Protein AF-A0A6G0M6B3-F1 (afdb_monomer_lite)

Structure (mmCIF, N/CA/C/O backbone):
data_AF-A0A6G0M6B3-F1
#
_entry.id   AF-A0A6G0M6B3-F1
#
loop_
_atom_site.group_PDB
_atom_site.id
_atom_site.type_symbol
_atom_site.label_atom_id
_atom_site.label_alt_id
_atom_site.label_comp_id
_atom_site.label_asym_id
_atom_site.label_entity_id
_atom_site.label_seq_id
_atom_site.pdbx_PDB_ins_code
_atom_site.Cartn_x
_atom_site.Cartn_y
_atom_site.Cartn_z
_atom_site.occupancy
_atom_site.B_iso_or_equiv
_atom_site.auth_seq_id
_atom_site.auth_comp_id
_atom_site.auth_asym_id
_atom_site.auth_atom_id
_atom_site.pdbx_PDB_model_num
ATOM 1 N N . MET A 1 1 ? -28.692 -27.745 75.118 1.00 46.25 1 MET A N 1
ATOM 2 C CA . MET A 1 1 ? -28.528 -26.421 74.477 1.00 46.25 1 MET A CA 1
ATOM 3 C C . MET A 1 1 ? -28.481 -26.624 72.969 1.00 46.25 1 MET A C 1
ATOM 5 O O . MET A 1 1 ? -27.535 -27.224 72.484 1.00 46.25 1 MET A O 1
ATOM 9 N N . THR A 1 2 ? -29.519 -26.230 72.230 1.00 51.28 2 THR A N 1
ATOM 10 C CA . THR A 1 2 ? -29.580 -26.376 70.763 1.00 51.28 2 THR A CA 1
ATOM 11 C C . THR A 1 2 ? -29.030 -25.123 70.089 1.00 51.28 2 THR A C 1
ATOM 13 O O . THR A 1 2 ? -29.676 -24.074 70.109 1.00 51.28 2 THR A O 1
ATOM 16 N N . GLN A 1 3 ? -27.838 -25.226 69.505 1.00 64.00 3 GLN A N 1
ATOM 17 C CA . GLN A 1 3 ? -27.196 -24.150 68.752 1.00 64.00 3 GLN A CA 1
ATOM 18 C C . GLN A 1 3 ? -27.909 -24.007 67.395 1.00 64.00 3 GLN A C 1
ATOM 20 O O . GLN A 1 3 ? -27.849 -24.902 66.556 1.00 64.00 3 GLN A O 1
ATOM 25 N N . ARG A 1 4 ? -28.655 -22.914 67.186 1.00 62.66 4 ARG A N 1
ATOM 26 C CA . ARG A 1 4 ? -29.284 -22.623 65.886 1.00 62.66 4 ARG A CA 1
ATOM 27 C C . ARG A 1 4 ? -28.264 -21.955 64.966 1.00 62.66 4 ARG A C 1
ATOM 29 O O . ARG A 1 4 ? -27.660 -20.958 65.353 1.00 62.66 4 ARG A O 1
ATOM 36 N N . CYS A 1 5 ? -28.112 -22.474 63.747 1.00 64.56 5 CYS A N 1
ATOM 37 C CA . CYS A 1 5 ? -27.292 -21.848 62.709 1.00 64.56 5 CYS A CA 1
ATOM 38 C C . CYS A 1 5 ? -27.770 -20.412 62.413 1.00 64.56 5 CYS A C 1
ATOM 40 O O . CYS A 1 5 ? -28.983 -20.182 62.315 1.00 64.56 5 CYS A O 1
ATOM 42 N N . PRO A 1 6 ? -26.850 -19.448 62.230 1.00 69.88 6 PRO A N 1
ATOM 43 C CA . PRO A 1 6 ? -27.217 -18.090 61.857 1.00 69.88 6 PRO A CA 1
ATOM 44 C C . PRO A 1 6 ? -27.862 -18.074 60.465 1.00 69.88 6 PRO A C 1
ATOM 46 O O . PRO A 1 6 ? -27.409 -18.744 59.534 1.00 69.88 6 PRO A O 1
ATOM 49 N N . LYS A 1 7 ? -28.956 -17.314 60.327 1.00 68.31 7 LYS A N 1
ATOM 50 C CA . LYS A 1 7 ? -29.663 -17.143 59.052 1.00 68.31 7 LYS A CA 1
ATOM 51 C C . LYS A 1 7 ? -28.706 -16.545 58.017 1.00 68.31 7 LYS A C 1
ATOM 53 O O . LYS A 1 7 ? -28.109 -15.500 58.260 1.00 68.31 7 LYS A O 1
ATOM 58 N N . ARG A 1 8 ? -28.598 -17.197 56.855 1.00 65.94 8 ARG A N 1
ATOM 59 C CA . ARG A 1 8 ? -27.803 -16.728 55.711 1.00 65.94 8 ARG A CA 1
ATOM 60 C C . ARG A 1 8 ? -28.241 -15.312 55.327 1.00 65.94 8 ARG A C 1
ATOM 62 O O . ARG A 1 8 ? -29.429 -15.080 55.096 1.00 65.94 8 ARG A O 1
ATOM 69 N N . ALA A 1 9 ? -27.291 -14.379 55.272 1.00 74.94 9 ALA A N 1
ATOM 70 C CA . ALA A 1 9 ? -27.552 -13.012 54.835 1.00 74.94 9 ALA A CA 1
ATOM 71 C C . ALA A 1 9 ? -28.164 -13.023 53.424 1.00 74.94 9 ALA A C 1
ATOM 73 O O . ALA A 1 9 ? -27.700 -13.759 52.549 1.00 74.94 9 ALA A O 1
ATOM 74 N N . LYS A 1 10 ? -29.227 -12.236 53.211 1.00 70.50 10 LYS A N 1
ATOM 75 C CA . LYS A 1 10 ? -29.865 -12.103 51.896 1.00 70.50 10 LYS A CA 1
ATOM 76 C C . LYS A 1 10 ? -28.849 -11.519 50.917 1.00 70.50 10 LYS A C 1
ATOM 78 O O . LYS A 1 10 ? -28.451 -10.368 51.055 1.00 70.50 10 LYS A O 1
ATOM 83 N N . THR A 1 11 ? -28.448 -12.312 49.930 1.00 71.12 11 THR A N 1
ATOM 84 C CA . THR A 1 11 ? -27.632 -11.842 48.811 1.00 71.12 11 THR A CA 1
ATOM 85 C C . THR A 1 11 ? -28.440 -10.808 48.027 1.00 71.12 11 THR A C 1
ATOM 87 O O . THR A 1 11 ? -29.547 -11.099 47.570 1.00 71.12 11 THR A O 1
ATOM 90 N N . VAL A 1 12 ? -27.917 -9.587 47.919 1.00 74.00 12 VAL A N 1
ATOM 91 C CA . VAL A 1 12 ? -28.518 -8.521 47.107 1.00 74.00 12 VAL A CA 1
ATOM 92 C C . VAL A 1 12 ? -28.491 -8.967 45.642 1.00 74.00 12 VAL A C 1
ATOM 94 O O . VAL A 1 12 ? -27.494 -9.529 45.188 1.00 74.00 12 VAL A O 1
ATOM 97 N N . LYS A 1 13 ? -29.590 -8.762 44.904 1.00 71.75 13 LYS A N 1
ATOM 98 C CA . LYS A 1 13 ? -29.617 -9.034 43.460 1.00 71.75 13 LYS A CA 1
ATOM 99 C C . LYS A 1 13 ? -28.572 -8.149 42.784 1.00 71.75 13 LYS A C 1
ATOM 101 O O . LYS A 1 13 ? -28.617 -6.934 42.940 1.00 71.75 13 LYS A O 1
ATOM 106 N N . ILE A 1 14 ? -27.666 -8.760 42.026 1.00 68.50 14 ILE A N 1
ATOM 107 C CA . ILE A 1 14 ? -26.748 -8.033 41.147 1.00 68.50 14 ILE A CA 1
ATOM 108 C C . ILE A 1 14 ? -27.616 -7.342 40.089 1.00 68.50 14 ILE A C 1
ATOM 110 O O . ILE A 1 14 ? -28.159 -7.999 39.205 1.00 68.50 14 ILE A O 1
ATOM 114 N N . SER A 1 15 ? -27.823 -6.034 40.239 1.00 67.00 15 SER A N 1
ATOM 115 C CA . SER A 1 15 ? -28.611 -5.200 39.320 1.00 67.00 15 SER A CA 1
ATOM 116 C C . SER A 1 15 ? -27.747 -4.471 38.295 1.00 67.00 15 SER A C 1
ATOM 118 O O . SER A 1 15 ? -28.270 -3.807 37.407 1.00 67.00 15 SER A O 1
ATOM 120 N N . THR A 1 16 ? -26.427 -4.564 38.427 1.00 59.03 16 THR A N 1
ATOM 121 C CA . THR A 1 16 ? -25.470 -3.905 37.546 1.00 59.03 16 THR A CA 1
ATOM 122 C C . THR A 1 16 ? -24.874 -4.938 36.607 1.00 59.03 16 THR A C 1
ATOM 124 O O . THR A 1 16 ? -24.089 -5.792 37.022 1.00 59.03 16 THR A O 1
ATOM 127 N N . LEU A 1 17 ? -25.244 -4.849 35.332 1.00 62.97 17 LEU A N 1
ATOM 128 C CA . LEU A 1 17 ? -24.403 -5.353 34.256 1.00 62.97 17 LEU A CA 1
ATOM 129 C C . LEU A 1 17 ? -23.101 -4.558 34.335 1.00 62.97 17 LEU A C 1
ATOM 131 O O . LEU A 1 17 ? -23.135 -3.330 34.276 1.00 62.97 17 LEU A O 1
ATOM 135 N N . PHE A 1 18 ? -21.968 -5.234 34.522 1.00 57.16 18 PHE A N 1
ATOM 136 C CA . PHE A 1 18 ? -20.690 -4.582 34.270 1.00 57.16 18 PHE A CA 1
ATOM 137 C C . PHE A 1 18 ? -20.739 -4.106 32.817 1.00 57.16 18 PHE A C 1
ATOM 139 O O . PHE A 1 18 ? -20.976 -4.946 31.939 1.00 57.16 18 PHE A O 1
ATOM 146 N N . PRO A 1 19 ? -20.605 -2.797 32.541 1.00 58.12 19 PRO A N 1
ATOM 147 C CA . PRO A 1 19 ? -20.497 -2.356 31.165 1.00 58.12 19 PRO A CA 1
ATOM 148 C C . PRO A 1 19 ? -19.332 -3.130 30.537 1.00 58.12 19 PRO A C 1
ATOM 150 O O . PRO A 1 19 ? -18.313 -3.335 31.211 1.00 58.12 19 PRO A O 1
ATOM 153 N N . PRO A 1 20 ? -19.481 -3.635 29.298 1.00 60.09 20 PRO A N 1
ATOM 154 C CA . PRO A 1 20 ? -18.365 -4.264 28.614 1.00 60.09 20 PRO A CA 1
ATOM 155 C C . PRO A 1 20 ? -17.168 -3.317 28.679 1.00 60.09 20 PRO A C 1
ATOM 157 O O . PRO A 1 20 ? -17.343 -2.101 28.604 1.00 60.09 20 PRO A O 1
ATOM 160 N N . ALA A 1 21 ? -15.965 -3.860 28.866 1.00 62.06 21 ALA A N 1
ATOM 161 C CA . ALA A 1 21 ? -14.745 -3.070 28.788 1.00 62.06 21 ALA A CA 1
ATOM 162 C C . ALA A 1 21 ? -14.622 -2.551 27.350 1.00 62.06 21 ALA A C 1
ATOM 164 O O . ALA A 1 21 ? -14.099 -3.234 26.468 1.00 62.06 21 ALA A O 1
ATOM 165 N N . LEU A 1 22 ? -15.210 -1.384 27.098 1.00 63.94 22 LEU A N 1
ATOM 166 C CA . LEU A 1 22 ? -15.138 -0.716 25.816 1.00 63.94 22 LEU A CA 1
ATOM 167 C C . LEU A 1 22 ? -13.674 -0.342 25.613 1.00 63.94 22 LEU A C 1
ATOM 169 O O . LEU A 1 22 ? -13.036 0.244 26.490 1.00 63.94 22 LEU A O 1
ATOM 173 N N . LYS A 1 23 ? -13.125 -0.759 24.473 1.00 69.38 23 LYS A N 1
ATOM 174 C CA . LYS A 1 23 ? -11.810 -0.294 24.047 1.00 69.38 23 LYS A CA 1
ATOM 175 C C . LYS A 1 23 ? -11.857 1.226 23.882 1.00 69.38 23 LYS A C 1
ATOM 177 O O . LYS A 1 23 ? -12.911 1.779 23.572 1.00 69.38 23 LYS A O 1
ATOM 182 N N . GLY A 1 24 ? -10.730 1.893 24.117 1.00 83.50 24 GLY A N 1
ATOM 183 C CA . GLY A 1 24 ? -10.683 3.353 24.091 1.00 83.50 24 GLY A CA 1
ATOM 184 C C . GLY A 1 24 ? -10.997 3.919 22.703 1.00 83.50 24 GLY A C 1
ATOM 185 O O . GLY A 1 24 ? -10.879 3.230 21.690 1.00 83.50 24 GLY A O 1
ATOM 186 N N . LEU A 1 25 ? -11.329 5.210 22.643 1.00 87.12 25 LEU A N 1
ATOM 187 C CA . LEU A 1 25 ? -11.603 5.918 21.385 1.00 87.12 25 LEU A CA 1
ATOM 188 C C . LEU A 1 25 ? -10.457 5.778 20.359 1.00 87.12 25 LEU A C 1
ATOM 190 O O . LEU A 1 25 ? -10.708 5.682 19.162 1.00 87.12 25 LEU A O 1
ATOM 194 N N . ALA A 1 26 ? -9.206 5.700 20.824 1.00 87.56 26 ALA A N 1
ATOM 195 C CA . ALA A 1 26 ? -8.041 5.468 19.970 1.00 87.56 26 ALA A CA 1
ATOM 196 C C . ALA A 1 26 ? -8.071 4.094 19.273 1.00 87.56 26 ALA A C 1
ATOM 198 O O . ALA A 1 26 ? -7.834 4.012 18.070 1.00 87.56 26 ALA A O 1
ATOM 199 N N . ASP A 1 27 ? -8.432 3.029 19.994 1.00 87.88 27 ASP A N 1
ATOM 200 C CA . ASP A 1 27 ? -8.554 1.685 19.418 1.00 87.88 27 ASP A CA 1
ATOM 201 C C . ASP A 1 27 ? -9.696 1.623 18.397 1.00 87.88 27 ASP A C 1
ATOM 203 O O . ASP A 1 27 ? -9.585 0.955 17.367 1.00 87.88 27 ASP A O 1
ATOM 207 N N . PHE A 1 28 ? -10.796 2.334 18.674 1.00 89.56 28 PHE A N 1
ATOM 208 C CA . PHE A 1 28 ? -11.900 2.480 17.732 1.00 89.56 28 PHE A CA 1
ATOM 209 C C . PHE A 1 28 ? -11.448 3.197 16.454 1.00 89.56 28 PHE A C 1
ATOM 211 O O . PHE A 1 28 ? -11.695 2.691 15.361 1.00 89.56 28 PHE A O 1
ATOM 218 N N . HIS A 1 29 ? -10.747 4.328 16.580 1.00 92.06 29 HIS A N 1
ATOM 219 C CA . HIS A 1 29 ? -10.197 5.059 15.438 1.00 92.06 29 HIS A CA 1
ATOM 220 C C . HIS A 1 29 ? -9.275 4.181 14.594 1.00 92.06 29 HIS A C 1
ATOM 222 O O . HIS A 1 29 ? -9.431 4.150 13.375 1.00 92.06 29 HIS A O 1
ATOM 228 N N . GLN A 1 30 ? -8.372 3.425 15.224 1.00 91.50 30 GLN A N 1
ATOM 229 C CA . GLN A 1 30 ? -7.480 2.529 14.494 1.00 91.50 30 GLN A CA 1
ATOM 230 C C . GLN A 1 30 ? -8.265 1.462 13.726 1.00 91.50 30 GLN A C 1
ATOM 232 O O . GLN A 1 30 ? -8.042 1.268 12.535 1.00 91.50 30 GLN A O 1
ATOM 237 N N . ALA A 1 31 ? -9.219 0.795 14.382 1.00 90.75 31 ALA A N 1
ATOM 238 C CA . ALA A 1 31 ? -10.018 -0.252 13.752 1.00 90.75 31 ALA A CA 1
ATOM 239 C C . ALA A 1 31 ? -10.888 0.282 12.601 1.00 90.75 31 ALA A C 1
ATOM 241 O O . ALA A 1 31 ? -10.991 -0.359 11.552 1.00 90.75 31 ALA A O 1
ATOM 242 N N . LEU A 1 32 ? -11.495 1.458 12.785 1.00 92.44 32 LEU A N 1
ATOM 243 C CA . LEU A 1 32 ? -12.297 2.121 11.762 1.00 92.44 32 LEU A CA 1
ATOM 244 C C . LEU A 1 32 ? -11.442 2.484 10.545 1.00 92.44 32 LEU A C 1
ATOM 246 O O . LEU A 1 32 ? -11.839 2.200 9.414 1.00 92.44 32 LEU A O 1
ATOM 250 N N . MET A 1 33 ? -10.269 3.081 10.769 1.00 94.00 33 MET A N 1
ATOM 251 C CA . MET A 1 33 ? -9.393 3.511 9.684 1.00 94.00 33 MET A CA 1
ATOM 252 C C . MET A 1 33 ? -8.748 2.333 8.954 1.00 94.00 33 MET A C 1
ATOM 254 O O . MET A 1 33 ? -8.732 2.340 7.726 1.00 94.00 33 MET A O 1
ATOM 258 N N . ASP A 1 34 ? -8.320 1.282 9.658 1.00 92.06 34 ASP A N 1
ATOM 259 C CA . ASP A 1 34 ? -7.822 0.044 9.042 1.00 92.06 34 ASP A CA 1
ATOM 260 C C . ASP A 1 34 ? -8.844 -0.537 8.048 1.00 92.06 34 ASP A C 1
ATOM 262 O O . ASP A 1 34 ? -8.495 -0.904 6.921 1.00 92.06 34 ASP A O 1
ATOM 266 N N . TRP A 1 35 ? -10.120 -0.591 8.445 1.00 93.00 35 TRP A N 1
ATOM 267 C CA . TRP A 1 35 ? -11.208 -1.018 7.565 1.00 93.00 35 TRP A CA 1
ATOM 268 C C . TRP A 1 35 ? -11.413 -0.047 6.397 1.00 93.00 35 TRP A C 1
ATOM 270 O O . TRP A 1 35 ? -11.496 -0.484 5.246 1.00 93.00 35 TRP A O 1
ATOM 280 N N . ALA A 1 36 ? -11.469 1.257 6.675 1.00 94.25 36 ALA A N 1
ATOM 281 C CA . ALA A 1 36 ? -11.715 2.281 5.668 1.00 94.25 36 ALA A CA 1
ATOM 282 C C . ALA A 1 36 ? -10.639 2.274 4.574 1.00 94.25 36 ALA A C 1
ATOM 284 O O . ALA A 1 36 ? -10.971 2.231 3.389 1.00 94.25 36 ALA A O 1
ATOM 285 N N . PHE A 1 37 ? -9.360 2.225 4.955 1.00 92.88 37 PHE A N 1
ATOM 286 C CA . PHE A 1 37 ? -8.241 2.149 4.019 1.00 92.88 37 PHE A CA 1
ATOM 287 C C . PHE A 1 37 ? -8.274 0.863 3.197 1.00 92.88 37 PHE A C 1
ATOM 289 O O . PHE A 1 37 ? -8.110 0.905 1.980 1.00 92.88 37 PHE A O 1
ATOM 296 N N . GLN A 1 38 ? -8.559 -0.278 3.831 1.00 87.19 38 GLN A N 1
ATOM 297 C CA . GLN A 1 38 ? -8.649 -1.556 3.125 1.00 87.19 38 GLN A CA 1
ATOM 298 C C . GLN A 1 38 ? -9.784 -1.581 2.090 1.00 87.19 38 GLN A C 1
ATOM 300 O O . GLN A 1 38 ? -9.685 -2.279 1.080 1.00 87.19 38 GLN A O 1
ATOM 305 N N . LYS A 1 39 ? -10.881 -0.867 2.354 1.00 91.31 39 LYS A N 1
ATOM 306 C CA . LYS A 1 39 ? -12.064 -0.829 1.486 1.00 91.31 39 LYS A CA 1
ATOM 307 C C . LYS A 1 39 ? -12.105 0.374 0.547 1.00 91.31 39 LYS A C 1
ATOM 309 O O . LYS A 1 39 ? -13.021 0.446 -0.265 1.00 91.31 39 LYS A O 1
ATOM 314 N N . GLY A 1 40 ? -11.130 1.280 0.625 1.00 91.06 40 GLY A N 1
ATOM 315 C CA . GLY A 1 40 ? -11.115 2.502 -0.177 1.00 91.06 40 GLY A CA 1
ATOM 316 C C . GLY A 1 40 ? -12.272 3.446 0.157 1.00 91.06 40 GLY A C 1
ATOM 317 O O . GLY A 1 40 ? -12.799 4.113 -0.730 1.00 91.06 40 GLY A O 1
ATOM 318 N N . ILE A 1 41 ? -12.705 3.477 1.420 1.00 94.25 41 ILE A N 1
ATOM 319 C CA . ILE A 1 41 ? -13.760 4.388 1.872 1.00 94.25 41 ILE A CA 1
ATOM 320 C C . ILE A 1 41 ? -13.202 5.810 1.901 1.00 94.25 41 ILE A C 1
ATOM 322 O O . ILE A 1 41 ? -12.128 6.060 2.450 1.00 94.25 41 ILE A O 1
ATOM 326 N N . SER A 1 42 ? -13.936 6.754 1.313 1.00 92.44 42 SER A N 1
ATOM 327 C CA . SER A 1 42 ? -13.540 8.160 1.320 1.00 92.44 42 SER A CA 1
ATOM 328 C C . SER A 1 42 ? -13.704 8.772 2.714 1.00 92.44 42 SER A C 1
ATOM 330 O O . SER A 1 42 ? -14.637 8.446 3.448 1.00 92.44 42 SER A O 1
ATOM 332 N N . PHE A 1 43 ? -12.836 9.720 3.073 1.00 92.50 43 PHE A N 1
ATOM 333 C CA . PHE A 1 43 ? -12.958 10.433 4.352 1.00 92.50 43 PHE A CA 1
ATOM 334 C C . PHE A 1 43 ? -14.268 11.216 4.457 1.00 92.50 43 PHE A C 1
ATOM 336 O O . PHE A 1 43 ? -14.868 11.252 5.525 1.00 92.50 43 PHE A O 1
ATOM 343 N N . ASN A 1 44 ? -14.775 11.730 3.333 1.00 93.00 44 ASN A N 1
ATOM 344 C CA . ASN A 1 44 ? -16.085 12.377 3.283 1.00 93.00 44 ASN A CA 1
ATOM 345 C C . ASN A 1 44 ? -17.212 11.419 3.698 1.00 93.00 44 ASN A C 1
ATOM 347 O O . ASN A 1 44 ? -18.125 11.835 4.397 1.00 93.00 44 ASN A O 1
ATOM 351 N N . ALA A 1 45 ? -17.146 10.142 3.299 1.00 93.25 45 ALA A N 1
ATOM 352 C CA . ALA A 1 45 ? -18.139 9.148 3.703 1.00 93.25 45 ALA A CA 1
ATOM 353 C C . ALA A 1 45 ? -18.042 8.812 5.199 1.00 93.25 45 ALA A C 1
ATOM 355 O O . ALA A 1 45 ? -19.062 8.586 5.839 1.00 93.25 45 ALA A O 1
ATOM 356 N N . LEU A 1 46 ? -16.832 8.811 5.769 1.00 92.44 46 LEU A N 1
ATOM 357 C CA . LEU A 1 46 ? -16.647 8.631 7.212 1.00 92.44 46 LEU A CA 1
ATOM 358 C C . LEU A 1 46 ? -17.189 9.819 8.010 1.00 92.44 46 LEU A C 1
ATOM 360 O O . LEU A 1 46 ? -17.684 9.632 9.110 1.00 92.44 46 LEU A O 1
ATOM 364 N N . GLN A 1 47 ? -17.111 11.029 7.465 1.00 90.19 47 GLN A N 1
ATOM 365 C CA . GLN A 1 47 ? -17.608 12.249 8.105 1.00 90.19 47 GLN A CA 1
ATOM 366 C C . GLN A 1 47 ? -19.094 12.515 7.850 1.00 90.19 47 GLN A C 1
ATOM 368 O O . GLN A 1 47 ? -19.625 13.526 8.315 1.00 90.19 47 GLN A O 1
ATOM 373 N N . ASP A 1 48 ? -19.772 11.630 7.119 1.00 94.19 48 ASP A N 1
ATOM 374 C CA . ASP A 1 48 ? -21.195 11.765 6.857 1.00 94.19 48 ASP A CA 1
ATOM 375 C C . ASP A 1 48 ? -21.997 11.710 8.177 1.00 94.19 48 ASP A C 1
ATOM 377 O O . ASP A 1 48 ? -21.814 10.785 8.981 1.00 94.19 48 ASP A O 1
ATOM 381 N N . PRO A 1 49 ? -22.909 12.670 8.429 1.00 93.88 49 PRO A N 1
ATOM 382 C CA . PRO A 1 49 ? -23.687 12.699 9.663 1.00 93.88 49 PRO A CA 1
ATOM 383 C C . PRO A 1 49 ? -24.529 11.441 9.908 1.00 93.88 49 PRO A C 1
ATOM 385 O O . PRO A 1 49 ? -24.707 11.051 11.061 1.00 93.88 49 PRO A O 1
ATOM 388 N N . ALA A 1 50 ? -25.044 10.788 8.859 1.00 95.25 50 ALA A N 1
ATOM 389 C CA . ALA A 1 50 ? -25.835 9.570 9.010 1.00 95.25 50 ALA A CA 1
ATOM 390 C C . ALA A 1 50 ? -24.950 8.373 9.382 1.00 95.25 50 ALA A C 1
ATOM 392 O O . ALA A 1 50 ? -25.343 7.561 10.224 1.00 95.25 50 ALA A O 1
ATOM 393 N N . PHE A 1 51 ? -23.738 8.289 8.821 1.00 93.56 51 PHE A N 1
ATOM 394 C CA . PHE A 1 51 ? -22.747 7.299 9.248 1.00 93.56 51 PHE A CA 1
ATOM 395 C C . PHE A 1 51 ? -22.367 7.491 10.723 1.00 93.56 51 PHE A C 1
ATOM 397 O O . PHE A 1 51 ? -22.448 6.545 11.508 1.00 93.56 51 PHE A O 1
ATOM 404 N N . LEU A 1 52 ? -22.025 8.720 11.123 1.00 90.81 52 LEU A N 1
ATOM 405 C CA . LEU A 1 52 ? -21.696 9.053 12.512 1.00 90.81 52 LEU A CA 1
ATOM 406 C C . LEU A 1 52 ? -22.836 8.705 13.471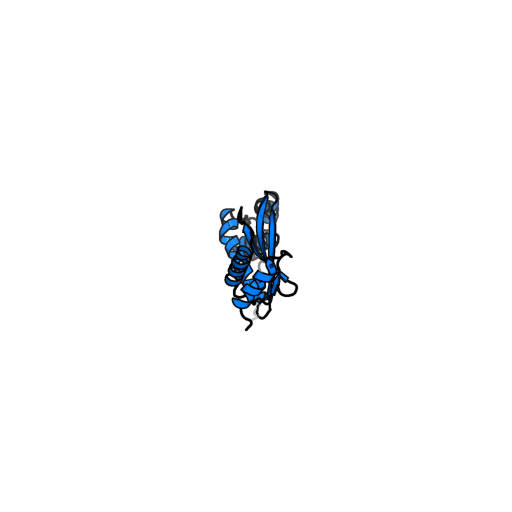 1.00 90.81 52 LEU A C 1
ATOM 408 O O . LEU A 1 52 ? -22.605 8.067 14.498 1.00 90.81 52 LEU A O 1
ATOM 412 N N . PHE A 1 53 ? -24.070 9.055 13.107 1.00 91.56 53 PHE A N 1
ATOM 413 C CA . PHE A 1 53 ? -25.249 8.720 13.896 1.00 91.56 53 PHE A CA 1
ATOM 414 C C . PHE A 1 53 ? -25.407 7.205 14.080 1.00 91.56 53 PHE A C 1
ATOM 416 O O . PHE A 1 53 ? -25.688 6.749 15.190 1.00 91.56 53 PHE A O 1
ATOM 423 N N . ALA A 1 54 ? -25.192 6.418 13.019 1.00 92.06 54 ALA A N 1
ATOM 424 C CA . ALA A 1 54 ? -25.265 4.960 13.072 1.00 92.06 54 ALA A CA 1
ATOM 425 C C . ALA A 1 54 ? -24.188 4.359 13.990 1.00 92.06 54 ALA A C 1
ATOM 427 O O . ALA A 1 54 ? -24.489 3.478 14.795 1.00 92.06 54 ALA A O 1
ATOM 428 N N . VAL A 1 55 ? -22.951 4.860 13.926 1.00 89.50 55 VAL A N 1
ATOM 429 C CA . VAL A 1 55 ? -21.863 4.438 14.824 1.00 89.50 55 VAL A CA 1
ATOM 430 C C . VAL A 1 55 ? -22.189 4.792 16.281 1.00 89.50 55 VAL A C 1
ATOM 432 O O . VAL A 1 55 ? -21.990 3.972 17.179 1.00 89.50 55 VAL A O 1
ATOM 435 N N . GLN A 1 56 ? -22.757 5.975 16.521 1.00 88.94 56 GLN A N 1
ATOM 436 C CA . GLN A 1 56 ? -23.143 6.432 17.857 1.00 88.94 56 GLN A CA 1
ATOM 437 C C . GLN A 1 56 ? -24.276 5.608 18.484 1.00 88.94 56 GLN A C 1
ATOM 439 O O . GLN A 1 56 ? -24.354 5.541 19.710 1.00 88.94 56 GLN A O 1
ATOM 444 N N . GLN A 1 57 ? -25.096 4.908 17.684 1.00 88.94 57 GLN A N 1
ATOM 445 C CA . GLN A 1 57 ? -26.060 3.929 18.214 1.00 88.94 57 GLN A CA 1
ATOM 446 C C . GLN A 1 57 ? -25.373 2.744 18.908 1.00 88.94 57 GLN A C 1
ATOM 448 O O . GLN A 1 57 ? -25.963 2.119 19.787 1.00 88.94 57 GLN A O 1
ATOM 453 N N . LEU A 1 58 ? -24.138 2.420 18.513 1.00 84.50 58 LEU A N 1
ATOM 454 C CA . LEU A 1 58 ? -23.351 1.332 19.097 1.00 84.50 58 LEU A CA 1
ATOM 455 C C . LEU A 1 58 ? -22.446 1.823 20.232 1.00 84.50 58 LEU A C 1
ATOM 457 O O . LEU A 1 58 ? -22.198 1.082 21.182 1.00 84.50 58 LEU A O 1
ATOM 461 N N . HIS A 1 59 ? -21.947 3.057 20.135 1.00 79.12 59 HIS A N 1
ATOM 462 C CA . HIS A 1 59 ? -21.045 3.649 21.117 1.00 79.12 59 HIS A CA 1
ATOM 463 C C . HIS A 1 59 ? -21.240 5.175 21.187 1.00 79.12 59 HIS A C 1
ATOM 465 O O . HIS A 1 59 ? -20.741 5.881 20.311 1.00 79.12 59 HIS A O 1
ATOM 471 N N . PRO A 1 60 ? -21.918 5.718 22.218 1.00 81.94 60 PRO A N 1
ATOM 472 C CA . PRO A 1 60 ? -22.303 7.134 22.259 1.00 81.94 60 PRO A CA 1
ATOM 473 C C . PRO A 1 60 ? -21.140 8.129 22.151 1.00 81.94 60 PRO A C 1
ATOM 475 O O . PRO A 1 60 ? -21.308 9.218 21.613 1.00 81.94 60 PRO A O 1
ATOM 478 N N . GLU A 1 61 ? -19.952 7.756 22.633 1.00 83.69 61 GLU A N 1
ATOM 479 C CA . GLU A 1 61 ? -18.751 8.603 22.573 1.00 83.69 61 GLU A CA 1
ATOM 480 C C . GLU A 1 61 ? -17.945 8.415 21.278 1.00 83.69 61 GLU A C 1
ATOM 482 O O . GLU A 1 61 ? -16.889 9.026 21.105 1.00 83.69 61 GLU A O 1
ATOM 487 N N . ALA A 1 62 ? -18.390 7.539 20.371 1.00 85.94 62 ALA A N 1
ATOM 488 C CA . ALA A 1 62 ? -17.684 7.329 19.121 1.00 85.94 62 ALA A CA 1
ATOM 489 C C . ALA A 1 62 ? -17.777 8.585 18.255 1.00 85.94 62 ALA A C 1
ATOM 491 O O . ALA A 1 62 ? -18.849 9.120 17.960 1.00 85.94 62 ALA A O 1
ATOM 492 N N . THR A 1 63 ? -16.605 9.032 17.840 1.00 90.19 63 THR A N 1
ATOM 493 C CA . THR A 1 63 ? -16.415 10.122 16.894 1.00 90.19 63 THR A CA 1
ATOM 494 C C . THR A 1 63 ? -15.501 9.623 15.789 1.00 90.19 63 THR A C 1
ATOM 496 O O . THR A 1 63 ? -14.820 8.608 15.936 1.00 90.19 63 THR A O 1
ATOM 499 N N . THR A 1 64 ? -15.513 10.294 14.645 1.00 89.62 64 THR A N 1
ATOM 500 C CA . THR A 1 64 ? -14.495 10.051 13.625 1.00 89.62 64 THR A CA 1
ATOM 501 C C . THR A 1 64 ? -13.198 10.746 14.009 1.00 89.62 64 THR A C 1
ATOM 503 O O . THR A 1 64 ? -13.242 11.833 14.600 1.00 89.62 64 THR A O 1
ATOM 506 N N . PRO A 1 65 ? -12.039 10.208 13.598 1.00 91.38 65 PRO A N 1
ATOM 507 C CA . PRO A 1 65 ? -10.796 10.944 13.723 1.00 91.38 65 PRO A CA 1
ATOM 508 C C . PRO A 1 65 ? -10.872 12.263 12.945 1.00 91.38 65 PRO A C 1
ATOM 510 O O . PRO A 1 65 ? -11.617 12.407 11.973 1.00 91.38 65 PRO A O 1
ATOM 513 N N . THR A 1 66 ? -10.072 13.242 13.359 1.00 91.69 66 THR A N 1
ATOM 514 C CA . THR A 1 66 ? -9.957 14.503 12.614 1.00 91.69 66 THR A CA 1
ATOM 515 C C . THR A 1 66 ? -9.357 14.256 11.230 1.00 91.69 66 THR A C 1
ATOM 517 O O . THR A 1 66 ? -8.554 13.339 11.061 1.00 91.69 66 THR A O 1
ATOM 520 N N . ASP A 1 67 ? -9.648 15.122 10.255 1.00 91.19 67 ASP A N 1
ATOM 521 C CA . ASP A 1 67 ? -9.029 15.047 8.920 1.00 91.19 67 ASP A CA 1
ATOM 522 C C . ASP A 1 67 ? -7.510 14.972 8.976 1.00 91.19 67 ASP A C 1
ATOM 524 O O . ASP A 1 67 ? -6.877 14.216 8.241 1.00 91.19 67 ASP A O 1
ATOM 528 N N . LYS A 1 68 ? -6.917 15.748 9.886 1.00 92.94 68 LYS A N 1
ATOM 529 C CA . LYS A 1 68 ? -5.476 15.753 10.100 1.00 92.94 68 LYS A CA 1
ATOM 530 C C . LYS A 1 68 ? -4.981 14.405 10.628 1.00 92.94 68 LYS A C 1
ATOM 532 O O . LYS A 1 68 ? -3.919 13.966 10.203 1.00 92.94 68 LYS A O 1
ATOM 537 N N . ALA A 1 69 ? -5.714 13.760 11.534 1.00 92.50 69 ALA A N 1
ATOM 538 C CA . ALA A 1 69 ? -5.351 12.437 12.035 1.00 92.50 69 ALA A CA 1
ATOM 539 C C . ALA A 1 69 ? -5.502 11.363 10.947 1.00 92.50 69 ALA A C 1
ATOM 541 O O . ALA A 1 69 ? -4.595 10.555 10.774 1.00 92.50 69 ALA A O 1
ATOM 542 N N . MET A 1 70 ? -6.599 11.403 10.178 1.00 93.00 70 MET A N 1
ATOM 543 C CA . MET A 1 70 ? -6.861 10.459 9.085 1.00 93.00 70 MET A CA 1
ATOM 544 C C . MET A 1 70 ? -5.829 10.556 7.958 1.00 93.00 70 MET A C 1
ATOM 546 O 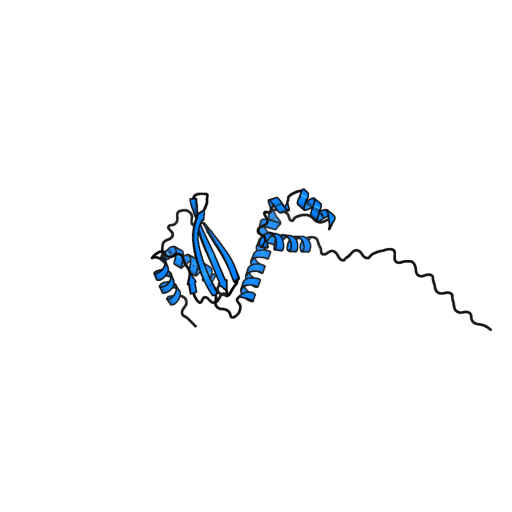O . MET A 1 70 ? -5.437 9.532 7.419 1.00 93.00 70 MET A O 1
ATOM 550 N N . ARG A 1 71 ? -5.398 11.770 7.589 1.00 91.88 71 ARG A N 1
ATOM 551 C CA . ARG A 1 71 ? -4.469 12.008 6.466 1.00 91.88 71 ARG A CA 1
ATOM 552 C C . ARG A 1 71 ? -2.997 11.788 6.801 1.00 91.88 71 ARG A C 1
ATOM 554 O O . ARG A 1 71 ? -2.210 11.655 5.875 1.00 91.88 71 ARG A O 1
ATOM 561 N N . ASN A 1 72 ? -2.638 11.833 8.082 1.00 93.19 72 ASN A N 1
ATOM 562 C CA . ASN A 1 72 ? -1.250 11.741 8.533 1.00 93.19 72 ASN A CA 1
ATOM 563 C C . ASN A 1 72 ? -1.095 10.485 9.396 1.00 93.19 72 ASN A C 1
ATOM 565 O O . ASN A 1 72 ? -1.133 9.385 8.865 1.00 93.19 72 ASN A O 1
ATOM 569 N N . VAL A 1 73 ? -1.052 10.647 10.723 1.00 93.50 73 VAL A N 1
ATOM 570 C CA . VAL A 1 73 ? -0.727 9.601 11.707 1.00 93.50 73 VAL A CA 1
ATOM 571 C C . VAL A 1 73 ? -1.390 8.252 11.413 1.00 93.50 73 VAL A C 1
ATOM 573 O O . VAL A 1 73 ? -0.687 7.259 11.283 1.00 93.50 73 VAL A O 1
ATOM 576 N N . LEU A 1 74 ? -2.716 8.206 11.243 1.00 94.19 74 LEU A N 1
ATOM 577 C CA . LEU A 1 74 ? -3.428 6.933 11.062 1.00 94.19 74 LEU A CA 1
ATOM 578 C C . LEU A 1 74 ? -3.156 6.299 9.692 1.00 94.19 74 LEU A C 1
ATOM 580 O O . LEU A 1 74 ? -3.125 5.075 9.578 1.00 94.19 74 LEU A O 1
ATOM 584 N N . LEU A 1 75 ? -2.963 7.116 8.652 1.00 93.44 75 LEU A N 1
ATOM 585 C CA . LEU A 1 75 ? -2.609 6.632 7.318 1.00 93.44 75 LEU A CA 1
ATOM 586 C C . LEU A 1 75 ? -1.169 6.116 7.283 1.00 93.44 75 LEU A C 1
ATOM 588 O O . LEU A 1 75 ? -0.928 5.057 6.709 1.00 93.44 75 LEU A O 1
ATOM 592 N N . ASP A 1 76 ? -0.243 6.827 7.925 1.00 94.00 76 ASP A N 1
ATOM 593 C CA . ASP A 1 76 ? 1.159 6.426 8.038 1.00 94.00 76 ASP A CA 1
ATOM 594 C C . ASP A 1 76 ? 1.277 5.104 8.811 1.00 94.00 76 ASP A C 1
ATOM 596 O O . ASP A 1 76 ? 1.909 4.158 8.341 1.00 94.00 76 ASP A O 1
ATOM 600 N N . GLU A 1 77 ? 0.588 4.980 9.949 1.00 93.94 77 GLU A N 1
ATOM 601 C CA . GLU A 1 77 ? 0.542 3.742 10.736 1.00 93.94 77 GLU A CA 1
ATOM 602 C C . GLU A 1 77 ? -0.064 2.578 9.939 1.00 93.94 77 GLU A C 1
ATOM 604 O O . GLU A 1 77 ? 0.488 1.473 9.923 1.00 93.94 77 GLU A O 1
ATOM 609 N N . ALA A 1 78 ? -1.169 2.815 9.225 1.00 92.94 78 ALA A N 1
ATOM 610 C CA . ALA A 1 78 ? -1.781 1.802 8.372 1.00 92.94 78 ALA A CA 1
ATOM 611 C C . ALA A 1 78 ? -0.859 1.385 7.215 1.00 92.94 78 ALA A C 1
ATOM 613 O O . ALA A 1 78 ? -0.792 0.197 6.876 1.00 92.94 78 ALA A O 1
ATOM 614 N N . TYR A 1 79 ? -0.122 2.332 6.628 1.00 92.12 79 TYR A N 1
ATOM 615 C CA . TYR A 1 79 ? 0.872 2.061 5.595 1.00 92.12 79 TYR A CA 1
ATOM 616 C C . TYR A 1 79 ? 2.012 1.193 6.138 1.00 92.12 79 TYR A C 1
ATOM 618 O O . TYR A 1 79 ? 2.274 0.130 5.570 1.00 92.12 79 TYR A O 1
ATOM 626 N N . GLU A 1 80 ? 2.627 1.558 7.262 1.00 93.19 80 GLU A N 1
ATOM 627 C CA . GLU A 1 80 ? 3.705 0.772 7.877 1.00 93.19 80 GLU A CA 1
ATOM 628 C C . GLU A 1 80 ? 3.236 -0.648 8.231 1.00 93.19 80 GLU A C 1
ATOM 630 O O . GLU A 1 80 ? 3.890 -1.647 7.908 1.00 93.19 80 GLU A O 1
ATOM 635 N N . MET A 1 81 ? 2.030 -0.773 8.791 1.00 91.94 81 MET A N 1
ATOM 636 C CA . MET A 1 81 ? 1.415 -2.073 9.056 1.00 91.94 81 MET A CA 1
ATOM 637 C C . MET A 1 81 ? 1.165 -2.873 7.774 1.00 91.94 81 MET A C 1
ATOM 639 O O . MET A 1 81 ? 1.334 -4.098 7.767 1.00 91.94 81 MET A O 1
ATOM 643 N N . SER A 1 82 ? 0.794 -2.217 6.672 1.00 91.75 82 SER A N 1
ATOM 644 C CA . SER A 1 82 ? 0.643 -2.874 5.372 1.00 91.75 82 SER A CA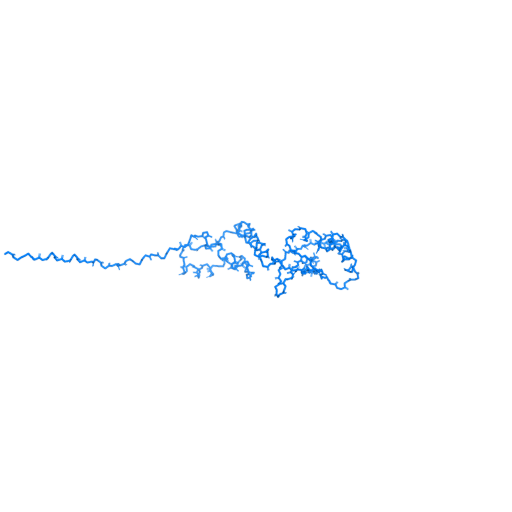 1
ATOM 645 C C . SER A 1 82 ? 1.977 -3.434 4.866 1.00 91.75 82 SER A C 1
ATOM 647 O O . SER A 1 82 ? 2.022 -4.588 4.439 1.00 91.75 82 SER A O 1
ATOM 649 N N . VAL A 1 83 ? 3.080 -2.691 5.015 1.00 93.88 83 VAL A N 1
ATOM 650 C CA . VAL A 1 83 ? 4.431 -3.127 4.631 1.00 93.88 83 VAL A CA 1
ATOM 651 C C . VAL A 1 83 ? 4.856 -4.350 5.446 1.00 93.88 83 VAL A C 1
ATOM 653 O O . VAL A 1 83 ? 5.335 -5.336 4.877 1.00 93.88 83 VAL A O 1
ATOM 656 N N . VAL A 1 84 ? 4.605 -4.353 6.760 1.00 94.62 84 VAL A N 1
ATOM 657 C CA . VAL A 1 84 ? 4.861 -5.517 7.629 1.00 94.62 84 VAL A CA 1
ATOM 658 C C . VAL A 1 84 ? 4.052 -6.738 7.178 1.00 94.62 84 VAL A C 1
ATOM 660 O O . VAL A 1 84 ? 4.607 -7.835 7.065 1.00 94.62 84 VAL A O 1
ATOM 663 N N . ARG A 1 85 ? 2.760 -6.563 6.867 1.00 91.94 85 ARG A N 1
ATOM 664 C CA . ARG A 1 85 ? 1.890 -7.646 6.373 1.00 91.94 85 ARG A CA 1
ATOM 665 C C . ARG A 1 85 ? 2.391 -8.207 5.039 1.00 91.94 85 ARG A C 1
ATOM 667 O O . ARG A 1 85 ? 2.396 -9.427 4.862 1.00 91.94 85 ARG A O 1
ATOM 674 N N . ILE A 1 86 ? 2.840 -7.350 4.119 1.00 94.19 86 ILE A N 1
ATOM 675 C CA . ILE A 1 86 ? 3.442 -7.767 2.843 1.00 94.19 86 ILE A CA 1
ATOM 676 C C . ILE A 1 86 ? 4.713 -8.580 3.111 1.00 94.19 86 ILE A C 1
ATOM 678 O O . ILE A 1 86 ? 4.840 -9.694 2.603 1.00 94.19 86 ILE A O 1
ATOM 682 N N . LYS A 1 87 ? 5.621 -8.070 3.953 1.00 95.19 87 LYS A N 1
ATOM 683 C CA . LYS A 1 87 ? 6.880 -8.742 4.309 1.00 95.19 87 LYS A CA 1
ATOM 684 C C . LYS A 1 87 ? 6.644 -10.137 4.886 1.00 95.19 87 LYS A C 1
ATOM 686 O O . LYS A 1 87 ? 7.281 -11.093 4.458 1.00 95.19 87 LYS A O 1
ATOM 691 N N . GLN A 1 88 ? 5.700 -10.275 5.814 1.00 94.19 88 GLN A N 1
ATOM 692 C CA . GLN A 1 88 ? 5.333 -11.573 6.386 1.00 94.19 88 GLN A CA 1
ATOM 693 C C . GLN A 1 88 ? 4.734 -12.514 5.336 1.00 94.19 88 GLN A C 1
ATOM 695 O O . GLN A 1 88 ? 5.084 -13.691 5.281 1.00 94.19 88 GLN A O 1
ATOM 700 N N . ALA A 1 89 ? 3.843 -12.008 4.482 1.00 92.00 89 ALA A N 1
ATOM 701 C CA . ALA A 1 89 ? 3.155 -12.827 3.492 1.00 92.00 89 ALA A CA 1
ATOM 702 C C . ALA A 1 89 ? 4.065 -13.297 2.343 1.00 92.00 89 ALA A C 1
ATOM 704 O O . ALA A 1 89 ? 3.835 -14.388 1.8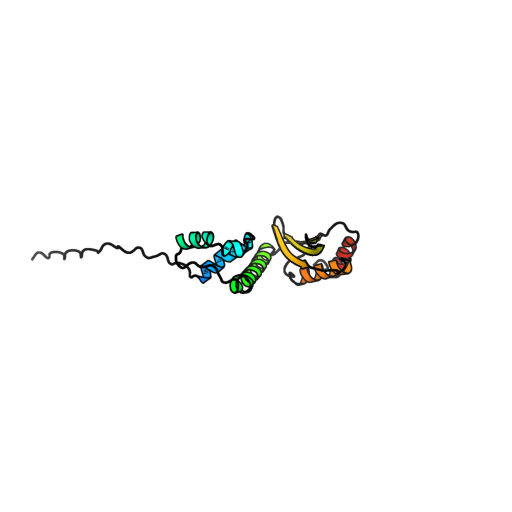05 1.00 92.00 89 ALA A O 1
ATOM 705 N N . ALA A 1 90 ? 5.067 -12.492 1.983 1.00 94.19 90 ALA A N 1
ATOM 706 C CA . ALA A 1 90 ? 6.055 -12.772 0.944 1.00 94.19 90 ALA A CA 1
ATOM 707 C C . ALA A 1 90 ? 7.316 -13.480 1.470 1.00 94.19 90 ALA A C 1
ATOM 709 O O . ALA A 1 90 ? 8.164 -13.871 0.671 1.00 94.19 90 ALA A O 1
ATOM 710 N N . ASN A 1 91 ? 7.447 -13.675 2.786 1.00 94.19 91 ASN A N 1
ATOM 711 C CA . ASN A 1 91 ? 8.626 -14.301 3.377 1.00 94.19 91 ASN A CA 1
ATOM 712 C C . ASN A 1 91 ? 8.899 -15.689 2.770 1.00 94.19 91 ASN A C 1
ATOM 714 O O . ASN A 1 91 ? 8.014 -16.546 2.735 1.00 94.19 91 ASN A O 1
ATOM 718 N N . GLY A 1 92 ? 10.129 -15.894 2.289 1.00 92.19 92 GLY A N 1
ATOM 719 C CA . GLY A 1 92 ? 10.559 -17.134 1.635 1.00 92.19 92 GLY A CA 1
ATOM 720 C C . GLY A 1 92 ? 9.932 -17.397 0.260 1.00 92.19 92 GLY A C 1
ATOM 721 O O . GLY A 1 92 ? 10.085 -18.496 -0.267 1.00 92.19 92 GLY A O 1
ATOM 722 N N . LYS A 1 93 ? 9.218 -16.430 -0.328 1.00 94.75 93 LYS A N 1
ATOM 723 C CA . LYS A 1 93 ? 8.581 -16.559 -1.644 1.00 94.75 93 LYS A CA 1
ATOM 724 C C . LYS A 1 93 ? 9.247 -15.651 -2.661 1.00 94.75 93 LYS A C 1
ATOM 726 O O . LYS A 1 93 ? 9.724 -14.567 -2.338 1.00 94.75 93 LYS A O 1
ATOM 731 N N . LEU A 1 94 ? 9.208 -16.096 -3.908 1.00 94.25 94 LEU A N 1
ATOM 732 C CA . LEU A 1 94 ? 9.587 -15.280 -5.048 1.00 94.25 94 LEU A CA 1
ATOM 733 C C . LEU A 1 94 ? 8.426 -14.372 -5.460 1.00 94.25 94 LEU A C 1
ATOM 735 O O . LEU A 1 94 ? 7.257 -14.759 -5.390 1.00 94.25 94 LEU A O 1
ATOM 739 N N . VAL A 1 95 ? 8.770 -13.162 -5.882 1.00 95.25 95 VAL A N 1
ATOM 740 C CA . VAL A 1 95 ? 7.836 -12.086 -6.206 1.00 95.25 95 VAL A CA 1
ATOM 741 C C . VAL A 1 95 ? 8.084 -11.615 -7.630 1.00 95.25 95 VAL A C 1
ATOM 743 O O . VAL A 1 95 ? 9.224 -11.424 -8.052 1.00 95.25 95 VAL A O 1
ATOM 746 N N . THR A 1 96 ? 7.005 -11.406 -8.374 1.00 94.50 96 THR A N 1
ATOM 747 C CA . THR A 1 96 ? 7.050 -10.712 -9.662 1.00 94.50 96 THR A CA 1
ATOM 748 C C . THR A 1 96 ? 6.672 -9.257 -9.445 1.00 94.50 96 THR A C 1
ATOM 750 O O . THR A 1 96 ? 5.597 -8.979 -8.918 1.00 94.50 96 THR A O 1
ATOM 753 N N . PHE A 1 97 ? 7.536 -8.328 -9.835 1.00 93.44 97 PHE A N 1
ATOM 754 C CA . PHE A 1 97 ? 7.163 -6.917 -9.891 1.00 93.44 97 PHE A CA 1
ATOM 755 C C . PHE A 1 97 ? 6.421 -6.665 -11.196 1.00 93.44 97 PHE A C 1
ATOM 757 O O . PHE A 1 97 ? 6.824 -7.177 -12.235 1.00 93.44 97 PHE A O 1
ATOM 764 N N . SER A 1 98 ? 5.344 -5.892 -11.156 1.00 91.69 98 SER A N 1
ATOM 765 C CA . SER A 1 98 ? 4.660 -5.445 -12.361 1.00 91.69 98 SER A CA 1
ATOM 766 C C . SER A 1 98 ? 4.536 -3.935 -12.339 1.00 91.69 98 SER A C 1
ATOM 768 O O . SER A 1 98 ? 4.176 -3.366 -11.306 1.00 91.69 98 SER A O 1
ATOM 770 N N . THR A 1 99 ? 4.826 -3.299 -13.467 1.00 89.69 99 THR A N 1
ATOM 771 C CA . THR A 1 99 ? 4.589 -1.868 -13.647 1.00 89.69 99 THR A CA 1
ATOM 772 C C . THR A 1 99 ? 3.691 -1.621 -14.844 1.00 89.69 99 THR A C 1
ATOM 774 O O . THR A 1 99 ? 3.751 -2.353 -15.833 1.00 89.69 99 THR A O 1
ATOM 777 N N . ASP A 1 100 ? 2.818 -0.632 -14.706 1.00 86.44 100 ASP A N 1
ATOM 778 C CA . ASP A 1 100 ? 1.868 -0.229 -15.732 1.00 86.44 100 ASP A CA 1
ATOM 779 C C . ASP A 1 100 ? 1.797 1.293 -15.786 1.00 86.44 100 ASP A C 1
ATOM 781 O O . ASP A 1 100 ? 1.620 1.959 -14.757 1.00 86.44 100 ASP A O 1
ATOM 785 N N . ALA A 1 101 ? 1.967 1.831 -16.987 1.00 84.19 101 ALA A N 1
ATOM 786 C CA . ALA A 1 101 ? 1.946 3.255 -17.252 1.00 84.19 101 ALA A CA 1
ATOM 787 C C . ALA A 1 101 ? 0.648 3.614 -17.972 1.00 84.19 101 ALA A C 1
ATOM 789 O O . ALA A 1 101 ? 0.287 3.009 -18.978 1.00 84.19 101 ALA A O 1
ATOM 790 N N . TRP A 1 102 ? -0.053 4.625 -17.470 1.00 84.00 102 TRP A N 1
ATOM 791 C CA . TRP A 1 102 ? -1.316 5.067 -18.044 1.00 84.00 102 TRP A CA 1
ATOM 792 C C . TRP A 1 102 ? -1.481 6.581 -17.916 1.00 84.00 102 TRP A C 1
ATOM 794 O O . TRP A 1 102 ? -0.751 7.258 -17.190 1.00 84.00 102 TRP A O 1
ATOM 804 N N . THR A 1 103 ? -2.440 7.127 -18.656 1.00 83.94 103 THR A N 1
ATOM 805 C CA . THR A 1 103 ? -2.815 8.540 -18.586 1.00 83.94 103 THR A CA 1
ATOM 806 C C . THR A 1 103 ? -4.141 8.666 -17.856 1.00 83.94 103 THR A C 1
ATOM 808 O O . THR A 1 103 ? -5.123 8.033 -18.247 1.00 83.94 103 THR A O 1
ATOM 811 N N . ASP A 1 104 ? -4.167 9.476 -16.801 1.00 86.44 104 ASP A N 1
ATOM 812 C CA . ASP A 1 104 ? -5.378 9.718 -16.031 1.00 86.44 104 ASP A CA 1
ATOM 813 C C . ASP A 1 104 ? -6.427 10.529 -16.806 1.00 86.44 104 ASP A C 1
ATOM 815 O O . ASP A 1 104 ? -6.196 11.035 -17.907 1.00 86.44 104 ASP A O 1
ATOM 819 N N . VAL A 1 105 ? -7.610 10.670 -16.208 1.00 85.38 105 VAL A N 1
ATOM 820 C CA . VAL A 1 105 ? -8.730 11.420 -16.801 1.00 85.38 105 VAL A CA 1
ATOM 821 C C . VAL A 1 105 ? -8.430 12.910 -17.017 1.00 85.38 105 VAL A C 1
ATOM 823 O O . VAL A 1 105 ? -9.153 13.572 -17.755 1.00 85.38 105 VAL A O 1
ATOM 826 N N . ASN A 1 106 ? -7.370 13.434 -16.396 1.00 87.12 106 ASN A N 1
ATOM 827 C CA . ASN A 1 106 ? -6.904 14.810 -16.533 1.00 87.12 106 ASN A CA 1
ATOM 828 C C . ASN A 1 106 ? -5.744 14.938 -17.535 1.00 87.12 106 ASN A C 1
ATOM 830 O O . ASN A 1 106 ? -5.167 16.018 -17.660 1.00 87.12 106 ASN A O 1
ATOM 834 N N . GLY A 1 107 ? -5.375 13.862 -18.239 1.00 83.69 107 GLY A N 1
ATOM 835 C CA . GLY A 1 107 ? -4.236 13.860 -19.157 1.00 83.69 107 GLY A CA 1
ATOM 836 C C . GLY A 1 107 ? -2.878 13.730 -18.458 1.00 83.69 107 GLY A C 1
ATOM 837 O O . GLY A 1 107 ? -1.844 13.926 -19.095 1.00 83.69 107 GLY A O 1
ATOM 838 N N . MET A 1 108 ? -2.853 13.419 -17.160 1.00 85.06 108 MET A N 1
ATOM 839 C CA . MET A 1 108 ? -1.627 13.296 -16.380 1.00 85.06 108 MET A CA 1
ATOM 840 C C . MET A 1 108 ? -1.073 11.882 -16.470 1.00 85.06 108 MET A C 1
ATOM 842 O O . MET A 1 108 ? -1.781 10.897 -16.277 1.00 85.06 108 MET A O 1
ATOM 846 N N . SER A 1 109 ? 0.227 11.781 -16.725 1.00 87.00 109 SER A N 1
ATOM 847 C CA . SER A 1 109 ? 0.894 10.493 -16.845 1.00 87.00 109 SER A CA 1
ATOM 848 C C . SER A 1 109 ? 1.227 9.895 -15.473 1.00 87.00 109 SER A C 1
ATOM 850 O O . SER A 1 109 ? 1.793 10.577 -14.608 1.00 87.00 109 SER A O 1
ATOM 852 N N . VAL A 1 110 ? 0.860 8.627 -15.271 1.00 88.44 110 VAL A N 1
ATOM 853 C CA . VAL A 1 110 ? 0.957 7.893 -14.003 1.00 88.44 110 VAL A CA 1
ATOM 854 C C . VAL A 1 110 ? 1.606 6.535 -14.237 1.00 88.44 110 VAL A C 1
ATOM 856 O O . VAL A 1 110 ? 1.240 5.818 -15.162 1.00 88.44 110 VAL A O 1
ATOM 859 N N . ILE A 1 111 ? 2.532 6.158 -13.357 1.00 89.31 111 ILE A N 1
ATOM 860 C CA . ILE A 1 111 ? 3.091 4.805 -13.292 1.00 89.31 111 ILE A CA 1
ATOM 861 C C . ILE A 1 111 ? 2.616 4.137 -12.012 1.00 89.31 111 ILE A C 1
ATOM 863 O O . ILE A 1 111 ? 2.762 4.709 -10.931 1.00 89.31 111 ILE A O 1
ATOM 867 N N . ASN A 1 112 ? 2.079 2.927 -12.134 1.00 92.06 112 ASN A N 1
ATOM 868 C CA . ASN A 1 112 ? 1.682 2.073 -11.024 1.00 92.06 112 ASN A CA 1
ATOM 869 C C . ASN A 1 112 ? 2.701 0.951 -10.858 1.00 92.06 112 ASN A C 1
ATOM 871 O O . ASN A 1 112 ? 3.053 0.292 -11.829 1.00 92.06 112 ASN A O 1
ATOM 875 N N . ASN A 1 113 ? 3.115 0.682 -9.625 1.00 93.56 113 ASN A N 1
ATOM 876 C CA . ASN A 1 113 ? 3.992 -0.429 -9.288 1.00 93.56 113 ASN A CA 1
ATOM 877 C C . ASN A 1 113 ? 3.279 -1.384 -8.328 1.00 93.56 113 ASN A C 1
ATOM 879 O O . ASN A 1 113 ? 2.767 -0.981 -7.278 1.00 93.56 113 ASN A O 1
ATOM 883 N N . VAL A 1 114 ? 3.272 -2.669 -8.675 1.00 95.12 114 VAL A N 1
ATOM 884 C CA . VAL A 1 114 ? 2.659 -3.731 -7.874 1.00 95.12 114 VAL A CA 1
ATOM 885 C C . VAL A 1 114 ? 3.604 -4.923 -7.723 1.00 95.12 114 VAL A C 1
ATOM 887 O O . VAL A 1 114 ? 4.466 -5.170 -8.564 1.00 95.12 114 VAL A O 1
ATOM 890 N N . ALA A 1 115 ? 3.428 -5.686 -6.649 1.00 95.62 115 ALA A N 1
ATOM 891 C CA . ALA A 1 115 ? 4.118 -6.947 -6.405 1.00 95.62 115 ALA A CA 1
ATOM 892 C C . ALA A 1 115 ? 3.125 -8.110 -6.420 1.00 95.62 115 ALA A C 1
ATOM 894 O O . ALA A 1 115 ? 2.112 -8.089 -5.723 1.00 95.62 115 ALA A O 1
ATOM 895 N N . ILE A 1 116 ? 3.439 -9.152 -7.178 1.00 95.75 116 ILE A N 1
ATOM 896 C CA . ILE A 1 116 ? 2.632 -10.363 -7.316 1.00 95.75 116 ILE A CA 1
ATOM 897 C C . ILE A 1 116 ? 3.366 -11.506 -6.613 1.00 95.75 116 ILE A C 1
ATOM 899 O O . ILE A 1 116 ? 4.520 -11.806 -6.921 1.00 95.75 116 ILE A O 1
ATOM 903 N N . CYS A 1 117 ? 2.698 -12.144 -5.654 1.00 94.88 117 CYS A N 1
ATOM 904 C CA . CYS A 1 117 ? 3.236 -13.233 -4.842 1.00 94.88 117 CYS A CA 1
ATOM 905 C C . CYS A 1 117 ? 2.199 -14.362 -4.743 1.00 94.88 117 CYS A C 1
ATOM 907 O O . CYS A 1 117 ? 1.264 -14.317 -3.935 1.00 94.88 117 CYS A O 1
ATOM 909 N N . GLY A 1 118 ? 2.346 -15.384 -5.590 1.00 90.12 118 GLY A N 1
ATOM 910 C CA . GLY A 1 118 ? 1.339 -16.436 -5.742 1.00 90.12 118 GLY A CA 1
ATOM 911 C C . GLY A 1 118 ? 0.002 -15.863 -6.224 1.00 90.12 118 GLY A C 1
ATOM 912 O O . GLY A 1 118 ? -0.042 -15.134 -7.206 1.00 90.12 118 GLY A O 1
ATOM 913 N N . ALA A 1 119 ? -1.087 -16.164 -5.511 1.00 91.25 119 ALA A N 1
ATOM 914 C CA . ALA A 1 119 ? -2.436 -15.674 -5.823 1.00 91.25 119 ALA A CA 1
ATOM 915 C C . ALA A 1 119 ? -2.744 -14.264 -5.273 1.00 91.25 119 ALA A C 1
ATOM 917 O O . ALA A 1 119 ? -3.895 -13.832 -5.305 1.00 91.25 119 ALA A O 1
ATOM 918 N N . LYS A 1 120 ? -1.755 -13.567 -4.698 1.00 92.56 120 LYS A N 1
ATOM 919 C CA . LYS A 1 120 ? -1.939 -12.237 -4.104 1.00 92.56 120 LYS A CA 1
ATOM 920 C C . LYS A 1 120 ? -1.204 -11.177 -4.910 1.00 92.56 120 LYS A C 1
ATOM 922 O O . LYS A 1 120 ? -0.049 -11.373 -5.283 1.00 92.56 120 LYS A O 1
ATOM 927 N N . THR A 1 121 ? -1.861 -10.035 -5.065 1.00 94.00 121 THR A N 1
ATOM 928 C CA . THR A 1 121 ? -1.282 -8.819 -5.633 1.00 94.00 121 THR A CA 1
ATOM 929 C C . THR A 1 121 ? -1.262 -7.739 -4.565 1.00 94.00 121 THR A C 1
ATOM 931 O O . THR A 1 121 ? -2.250 -7.528 -3.861 1.00 94.00 121 THR A O 1
ATOM 934 N N . TYR A 1 122 ? -0.129 -7.064 -4.447 1.00 93.31 122 TYR A N 1
ATOM 935 C CA . TYR A 1 122 ? 0.102 -5.978 -3.514 1.00 93.31 122 TYR A CA 1
ATOM 936 C C . TYR A 1 122 ? 0.368 -4.709 -4.300 1.00 93.31 122 TYR A C 1
ATOM 938 O O . TYR A 1 122 ? 1.334 -4.634 -5.057 1.00 93.31 122 TYR A O 1
ATOM 946 N N . TYR A 1 123 ? -0.485 -3.712 -4.108 1.00 92.19 123 TYR A N 1
ATOM 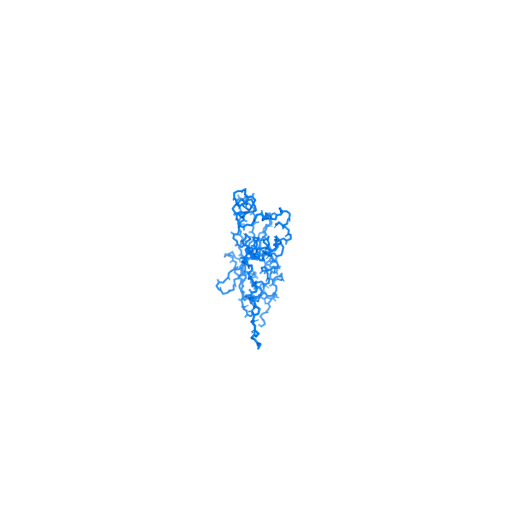947 C CA . TYR A 1 123 ? -0.184 -2.364 -4.553 1.00 92.19 123 TYR A CA 1
ATOM 948 C C . TYR A 1 123 ? 0.977 -1.810 -3.723 1.00 92.19 123 TYR A C 1
ATOM 950 O O . TYR A 1 123 ? 0.932 -1.878 -2.494 1.00 92.19 123 TYR A O 1
ATOM 958 N N . LEU A 1 124 ? 2.021 -1.317 -4.391 1.00 93.88 124 LEU A N 1
ATOM 959 C CA . LEU A 1 124 ? 3.189 -0.747 -3.725 1.00 93.88 124 LEU A CA 1
ATOM 960 C C . LEU A 1 124 ? 3.097 0.774 -3.719 1.00 93.88 124 LEU A C 1
ATOM 962 O O . LEU A 1 124 ? 3.080 1.391 -2.657 1.00 93.88 124 LEU A O 1
ATOM 966 N N . GLU A 1 125 ? 3.027 1.371 -4.906 1.00 93.00 125 GLU A N 1
ATOM 967 C CA . GLU A 1 125 ? 2.936 2.818 -5.075 1.00 93.00 125 GLU A CA 1
ATOM 968 C C . GLU A 1 125 ? 2.561 3.203 -6.507 1.00 93.00 125 GLU A C 1
ATOM 970 O O . GLU A 1 125 ? 2.802 2.451 -7.454 1.00 93.00 125 GLU A O 1
ATOM 975 N N . SER A 1 126 ? 2.043 4.420 -6.649 1.00 91.69 126 SER A N 1
ATOM 976 C CA . SER A 1 126 ? 1.848 5.105 -7.922 1.00 91.69 126 SER A CA 1
ATOM 977 C C . SER A 1 126 ? 2.594 6.426 -7.909 1.00 91.69 126 SER A C 1
ATOM 979 O O . SER A 1 126 ? 2.731 7.072 -6.867 1.00 91.69 126 SER A O 1
ATOM 981 N N . LYS A 1 127 ? 3.053 6.854 -9.080 1.00 89.69 127 LYS A N 1
ATOM 982 C CA . LYS A 1 127 ? 3.793 8.100 -9.246 1.00 89.69 127 LYS A CA 1
ATOM 983 C C . LYS A 1 127 ? 3.295 8.854 -10.468 1.00 89.69 127 LYS A C 1
ATOM 985 O O . LYS A 1 127 ? 3.326 8.328 -11.576 1.00 89.69 127 LYS A O 1
ATOM 990 N N . TYR A 1 128 ? 2.903 10.108 -10.262 1.00 87.75 128 TYR A N 1
ATOM 991 C CA . TYR A 1 128 ? 2.692 11.050 -11.357 1.00 87.75 128 TYR A CA 1
ATOM 992 C C . TYR A 1 128 ? 4.047 11.469 -11.927 1.00 87.75 128 TYR A C 1
ATOM 994 O O . TYR A 1 128 ? 4.937 11.894 -11.186 1.00 87.75 128 TYR A O 1
ATOM 1002 N N . THR A 1 129 ? 4.213 11.355 -13.240 1.00 84.62 129 THR A N 1
ATOM 1003 C CA . THR A 1 129 ? 5.461 11.713 -13.934 1.00 84.62 129 THR A CA 1
ATOM 1004 C C . THR A 1 129 ? 5.363 13.057 -14.651 1.00 84.62 129 THR A C 1
ATOM 1006 O O . THR A 1 129 ? 6.363 13.546 -15.175 1.00 84.62 129 THR A O 1
ATOM 1009 N N . GLY A 1 130 ? 4.172 13.667 -14.677 1.00 80.94 130 GLY A N 1
ATOM 1010 C CA . GLY A 1 130 ? 3.920 14.909 -15.405 1.00 80.94 130 GLY A CA 1
ATOM 1011 C C . GLY A 1 130 ? 4.267 14.752 -16.885 1.00 80.94 130 GLY A C 1
ATOM 1012 O O . GLY A 1 130 ? 3.872 13.772 -17.511 1.00 80.94 130 GLY A O 1
ATOM 1013 N N . SER A 1 131 ? 5.046 15.693 -17.419 1.00 71.50 131 SER A N 1
ATOM 1014 C CA . SER A 1 131 ? 5.481 15.710 -18.824 1.00 71.50 131 SER A CA 1
ATOM 1015 C C . SER A 1 131 ? 6.732 14.870 -19.111 1.00 71.50 131 SER A C 1
ATOM 1017 O O . SER A 1 131 ? 7.275 14.949 -20.212 1.00 71.50 131 SER A O 1
ATOM 1019 N N . ILE A 1 132 ? 7.248 14.118 -18.132 1.00 70.56 132 ILE A N 1
ATOM 1020 C CA . ILE A 1 132 ? 8.437 13.285 -18.335 1.00 70.56 132 ILE A CA 1
ATOM 1021 C C . ILE A 1 132 ? 8.078 12.130 -19.272 1.00 70.56 132 ILE A C 1
ATOM 1023 O O . ILE A 1 132 ? 7.163 11.356 -18.988 1.00 70.56 132 ILE A O 1
ATOM 1027 N N . SER A 1 133 ? 8.830 12.016 -20.369 1.00 67.81 133 SER A N 1
ATOM 1028 C CA . SER A 1 133 ? 8.736 10.890 -21.295 1.00 67.81 133 SER A CA 1
ATOM 1029 C C . SER A 1 133 ? 9.026 9.581 -20.566 1.00 67.81 133 SER A C 1
ATOM 1031 O O . SER A 1 133 ? 10.034 9.457 -19.871 1.00 67.81 133 SER A O 1
ATOM 1033 N N . HIS A 1 134 ? 8.165 8.585 -20.752 1.00 69.44 134 HIS A N 1
ATOM 1034 C CA . HIS A 1 134 ? 8.345 7.232 -20.221 1.00 69.44 134 HIS A CA 1
ATOM 1035 C C . HIS A 1 134 ? 9.306 6.427 -21.093 1.00 69.44 134 HIS A C 1
ATOM 1037 O O . HIS A 1 134 ? 8.942 5.422 -21.699 1.00 69.44 134 HIS A O 1
ATOM 1043 N N . ASP A 1 135 ? 10.538 6.912 -21.214 1.00 72.12 135 ASP A N 1
ATOM 1044 C CA . ASP A 1 135 ? 11.570 6.171 -21.923 1.00 72.12 135 ASP A CA 1
ATOM 1045 C C . ASP A 1 135 ? 12.098 4.979 -21.099 1.00 72.12 135 ASP A C 1
ATOM 1047 O O . ASP A 1 135 ? 11.799 4.796 -19.914 1.00 72.12 135 ASP A O 1
ATOM 1051 N N . ILE A 1 136 ? 12.905 4.148 -21.763 1.00 66.56 136 ILE A N 1
ATOM 1052 C CA . ILE A 1 136 ? 13.501 2.928 -21.201 1.00 66.56 136 ILE A CA 1
ATOM 1053 C C . ILE A 1 136 ? 14.247 3.207 -19.897 1.00 66.56 136 ILE A C 1
ATOM 1055 O O . ILE A 1 136 ? 14.136 2.451 -18.930 1.00 66.56 136 ILE A O 1
ATOM 1059 N N . ALA A 1 137 ? 15.031 4.284 -19.882 1.00 75.00 137 ALA A N 1
ATOM 1060 C CA . ALA A 1 137 ? 15.886 4.617 -18.759 1.00 75.00 137 ALA A CA 1
ATOM 1061 C C . ALA A 1 137 ? 15.048 5.039 -17.551 1.00 75.00 137 ALA A C 1
ATOM 1063 O O . ALA A 1 137 ? 15.356 4.641 -16.426 1.00 75.00 137 ALA A O 1
ATOM 1064 N N . PHE A 1 138 ? 13.965 5.784 -17.782 1.00 80.88 138 PHE A N 1
ATOM 1065 C CA . PHE A 1 138 ? 13.052 6.199 -16.729 1.00 80.88 138 PHE A CA 1
ATOM 1066 C C . PHE A 1 138 ? 12.353 5.006 -16.073 1.00 80.88 138 PHE A C 1
ATOM 1068 O O . PHE A 1 138 ? 12.382 4.886 -14.847 1.00 80.88 138 PHE A O 1
ATOM 1075 N N . ILE A 1 139 ? 11.778 4.099 -16.869 1.00 79.81 139 ILE A N 1
ATOM 1076 C CA . ILE A 1 139 ? 11.075 2.915 -16.350 1.00 79.81 139 ILE A CA 1
ATOM 1077 C C . ILE A 1 139 ? 12.044 2.005 -15.582 1.00 79.81 139 ILE A C 1
ATOM 1079 O O . ILE A 1 139 ? 11.738 1.575 -14.469 1.00 79.81 139 ILE A O 1
ATOM 1083 N N . ALA A 1 140 ? 13.246 1.764 -16.121 1.00 80.12 140 ALA A N 1
ATOM 1084 C CA . ALA A 1 140 ? 14.269 0.976 -15.434 1.00 80.12 140 ALA A CA 1
ATOM 1085 C C . ALA A 1 140 ? 14.690 1.604 -14.098 1.00 80.12 140 ALA A C 1
ATOM 1087 O O . ALA A 1 140 ? 14.811 0.904 -13.089 1.00 80.12 140 ALA A O 1
ATOM 1088 N N . ALA A 1 141 ? 14.900 2.922 -14.076 1.00 85.69 141 ALA A N 1
ATOM 1089 C CA . ALA A 1 141 ? 15.268 3.642 -12.865 1.00 85.69 141 ALA A CA 1
ATOM 1090 C C . ALA A 1 141 ? 14.141 3.624 -11.820 1.00 85.69 141 ALA A C 1
ATOM 1092 O O . ALA A 1 141 ? 14.421 3.451 -10.631 1.00 85.69 141 ALA A O 1
ATOM 1093 N N . ASP A 1 142 ? 12.880 3.767 -12.241 1.00 88.38 142 ASP A N 1
ATOM 1094 C CA . ASP A 1 142 ? 11.736 3.722 -11.330 1.00 88.38 142 ASP A CA 1
ATOM 1095 C C . ASP A 1 142 ? 11.556 2.329 -10.720 1.00 88.38 142 ASP A C 1
ATOM 1097 O O . ASP A 1 142 ? 11.486 2.205 -9.497 1.00 88.38 142 ASP A O 1
ATOM 1101 N N . LEU A 1 143 ? 11.613 1.272 -11.535 1.00 88.62 143 LEU A N 1
ATOM 1102 C CA . LEU A 1 143 ? 11.579 -0.108 -11.049 1.00 88.62 143 LEU A CA 1
ATOM 1103 C C . LEU A 1 143 ? 12.724 -0.400 -10.082 1.00 88.62 143 LEU A C 1
ATOM 1105 O O . LEU A 1 143 ? 12.493 -0.956 -9.010 1.00 88.62 143 LEU A O 1
ATOM 1109 N N . LYS A 1 144 ? 13.953 0.022 -10.404 1.00 90.00 144 LYS A N 1
ATOM 1110 C CA . LYS A 1 144 ? 15.103 -0.142 -9.505 1.00 90.00 144 LYS A CA 1
ATOM 1111 C C . LYS A 1 144 ? 14.871 0.565 -8.171 1.00 90.00 144 LYS A C 1
ATOM 1113 O O . LYS A 1 144 ? 15.130 -0.013 -7.118 1.00 90.00 144 LYS A O 1
ATOM 1118 N N . ARG A 1 145 ? 14.341 1.790 -8.193 1.00 93.62 145 ARG A N 1
ATOM 1119 C CA . ARG A 1 145 ? 13.980 2.546 -6.985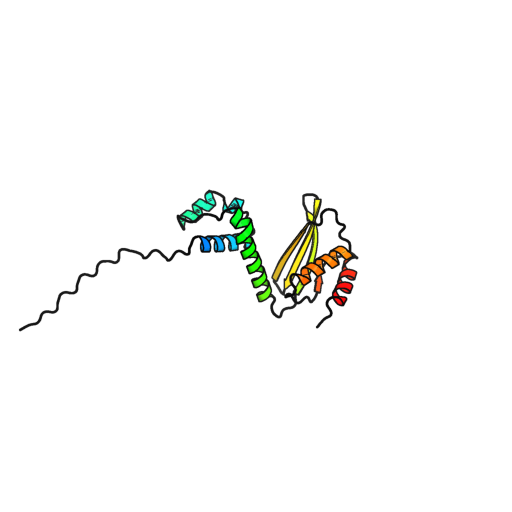 1.00 93.62 145 ARG A CA 1
ATOM 1120 C C . ARG A 1 145 ? 12.933 1.802 -6.148 1.00 93.62 145 ARG A C 1
ATOM 1122 O O . ARG A 1 145 ? 13.097 1.709 -4.933 1.00 93.62 145 ARG A O 1
ATOM 1129 N N . VAL A 1 146 ? 11.895 1.250 -6.779 1.00 94.00 146 VAL A N 1
ATOM 1130 C CA . VAL A 1 146 ? 10.844 0.462 -6.109 1.00 94.00 146 VAL A CA 1
ATOM 1131 C C . VAL A 1 146 ? 11.435 -0.811 -5.501 1.00 94.00 146 VAL A C 1
ATOM 1133 O O . VAL A 1 146 ? 11.225 -1.085 -4.322 1.00 94.00 146 VAL A O 1
ATOM 1136 N N . MET A 1 147 ? 12.222 -1.567 -6.266 1.00 92.88 147 MET A N 1
ATOM 1137 C CA . MET A 1 147 ? 12.862 -2.802 -5.802 1.00 92.88 147 MET A CA 1
ATOM 1138 C C . MET A 1 147 ? 13.809 -2.545 -4.624 1.00 92.88 147 MET A C 1
ATOM 1140 O O . MET A 1 147 ? 13.830 -3.329 -3.682 1.00 92.88 147 MET A O 1
ATOM 1144 N N . LEU A 1 148 ? 14.542 -1.427 -4.628 1.00 93.50 148 LEU A N 1
ATOM 1145 C CA . LEU A 1 148 ? 15.392 -1.023 -3.503 1.00 93.50 148 LEU A CA 1
ATOM 1146 C C . LEU A 1 148 ? 14.575 -0.605 -2.272 1.00 93.50 148 LEU A C 1
ATOM 1148 O O . LEU A 1 148 ? 14.923 -0.979 -1.154 1.00 93.50 148 LEU A O 1
ATOM 1152 N N . LYS A 1 149 ? 13.470 0.129 -2.455 1.00 94.75 149 LYS A N 1
ATOM 1153 C CA . LYS A 1 149 ? 12.557 0.500 -1.359 1.00 94.75 149 LYS A CA 1
ATOM 1154 C C . LYS A 1 149 ? 11.946 -0.740 -0.698 1.00 94.75 149 LYS A C 1
ATOM 1156 O O . LYS A 1 149 ? 11.870 -0.814 0.525 1.00 94.75 149 LYS A O 1
ATOM 1161 N N . TYR A 1 150 ? 11.558 -1.731 -1.499 1.00 94.62 150 TYR A N 1
ATOM 1162 C CA . TYR A 1 150 ? 10.973 -2.994 -1.048 1.00 94.62 150 TYR A CA 1
ATOM 1163 C C . TYR A 1 150 ? 11.970 -4.158 -1.137 1.00 94.62 150 TYR A C 1
ATOM 1165 O O . TYR A 1 150 ? 11.599 -5.266 -1.520 1.00 94.62 150 TYR A O 1
ATOM 1173 N N . HIS A 1 151 ? 13.230 -3.931 -0.749 1.00 93.19 151 HIS A N 1
ATOM 1174 C CA . HIS A 1 151 ? 14.329 -4.902 -0.886 1.00 93.19 151 HIS A CA 1
ATOM 1175 C C . HIS A 1 151 ? 14.099 -6.251 -0.175 1.00 93.19 151 HIS A C 1
ATOM 1177 O O . HIS A 1 151 ? 14.810 -7.219 -0.425 1.00 93.19 151 HIS A O 1
ATOM 1183 N N . PHE A 1 152 ? 13.130 -6.327 0.742 1.00 93.50 152 PHE A N 1
ATOM 1184 C CA . PHE A 1 152 ? 12.727 -7.572 1.399 1.00 93.50 152 PHE A CA 1
ATOM 1185 C C . PHE A 1 152 ? 11.873 -8.487 0.499 1.00 93.50 152 PHE A C 1
ATOM 1187 O O . PHE A 1 152 ? 11.575 -9.614 0.890 1.00 93.50 152 PHE A O 1
ATOM 1194 N N . LEU A 1 153 ? 11.447 -8.018 -0.679 1.00 94.62 153 LEU A N 1
ATOM 1195 C CA . LEU A 1 153 ? 10.755 -8.815 -1.688 1.00 94.62 153 LEU A CA 1
ATOM 1196 C C . LEU A 1 153 ? 11.778 -9.438 -2.641 1.00 94.62 153 LEU A C 1
ATOM 1198 O O . LEU A 1 153 ? 12.475 -8.735 -3.370 1.00 94.62 153 LEU A O 1
ATOM 1202 N N . HIS A 1 154 ? 11.848 -10.766 -2.666 1.00 91.94 154 HIS A N 1
ATOM 1203 C CA . HIS A 1 154 ? 12.794 -11.477 -3.523 1.00 91.94 154 HIS A CA 1
ATOM 1204 C C . HIS A 1 154 ? 12.261 -11.546 -4.957 1.00 91.94 154 HIS A C 1
ATOM 1206 O O . HIS A 1 154 ? 11.403 -12.370 -5.276 1.00 91.94 154 HIS A O 1
ATOM 1212 N N . ALA A 1 155 ? 12.756 -10.659 -5.818 1.00 90.62 155 ALA A N 1
ATOM 1213 C CA . ALA A 1 155 ? 12.329 -10.575 -7.209 1.00 90.62 155 ALA A CA 1
ATOM 1214 C C . ALA A 1 155 ? 12.759 -11.813 -8.018 1.00 90.62 155 ALA A C 1
ATOM 1216 O O . ALA A 1 155 ? 13.929 -12.188 -8.012 1.00 90.62 155 ALA A O 1
ATOM 1217 N N . CYS A 1 156 ? 11.834 -12.418 -8.767 1.00 89.44 156 CYS A N 1
ATOM 1218 C CA . CYS A 1 156 ? 12.149 -13.444 -9.772 1.00 89.44 156 CYS A CA 1
ATOM 1219 C C . CYS A 1 156 ? 11.846 -13.012 -11.208 1.00 89.44 156 CYS A C 1
ATOM 1221 O O . CYS A 1 156 ? 12.413 -13.573 -12.147 1.00 89.44 156 CYS A O 1
ATOM 1223 N N . ALA A 1 157 ? 10.964 -12.029 -11.374 1.00 88.25 157 ALA A N 1
ATOM 1224 C CA . ALA A 1 157 ? 10.548 -11.511 -12.664 1.00 88.25 157 ALA A CA 1
ATOM 1225 C C . ALA A 1 157 ? 10.081 -10.059 -12.536 1.00 88.25 157 ALA A C 1
ATOM 1227 O O . ALA A 1 157 ? 9.650 -9.615 -11.467 1.00 88.25 157 ALA A O 1
ATOM 1228 N N . VAL A 1 158 ? 10.140 -9.349 -13.658 1.00 87.56 158 VAL A N 1
ATOM 1229 C CA . VAL A 1 158 ? 9.502 -8.051 -13.848 1.00 87.56 158 VAL A CA 1
ATOM 1230 C C . VAL A 1 158 ? 8.589 -8.154 -15.065 1.00 87.56 158 VAL A C 1
ATOM 1232 O O . VAL A 1 158 ? 9.005 -8.665 -16.103 1.00 87.56 158 VAL A O 1
ATOM 1235 N N . VAL A 1 159 ? 7.350 -7.695 -14.922 1.00 85.38 159 VAL A N 1
ATOM 1236 C CA . VAL A 1 159 ? 6.348 -7.623 -15.985 1.00 85.38 159 VAL A CA 1
ATOM 1237 C C . VAL A 1 159 ? 6.034 -6.161 -16.252 1.00 85.38 159 VAL A C 1
ATOM 1239 O O . VAL A 1 159 ? 5.769 -5.379 -15.344 1.00 85.38 159 VAL A O 1
ATOM 1242 N N . THR A 1 160 ? 6.071 -5.794 -17.514 1.00 80.06 160 THR A N 1
ATOM 1243 C CA . THR A 1 160 ? 5.825 -4.443 -18.005 1.00 80.06 160 THR A CA 1
ATOM 1244 C C . THR A 1 160 ? 5.008 -4.554 -19.295 1.00 80.06 160 THR A C 1
ATOM 1246 O O . THR A 1 160 ? 4.877 -5.648 -19.857 1.00 80.06 160 THR A O 1
ATOM 1249 N N . ASP A 1 161 ? 4.405 -3.459 -19.753 1.00 70.69 161 ASP A N 1
ATOM 1250 C CA . ASP A 1 161 ? 3.617 -3.441 -20.990 1.00 70.69 161 ASP A CA 1
ATOM 1251 C C . ASP A 1 161 ? 4.461 -3.822 -22.234 1.00 70.69 161 ASP A C 1
ATOM 1253 O O . ASP A 1 161 ? 5.685 -3.850 -22.213 1.00 70.69 161 ASP A O 1
ATOM 1257 N N . ASN A 1 162 ? 3.855 -4.213 -23.359 1.00 62.91 162 ASN A N 1
ATOM 1258 C CA . ASN A 1 162 ? 4.616 -4.772 -24.497 1.00 62.91 162 ASN A CA 1
ATOM 1259 C C . ASN A 1 162 ? 5.231 -3.699 -25.420 1.00 62.91 162 ASN A C 1
ATOM 1261 O O . ASN A 1 162 ? 5.183 -3.805 -26.648 1.00 62.91 162 ASN A O 1
ATOM 1265 N N . THR A 1 163 ? 5.804 -2.646 -24.849 1.00 61.75 163 THR A N 1
ATOM 1266 C CA . THR A 1 163 ? 6.614 -1.697 -25.613 1.00 61.75 163 THR A CA 1
ATOM 1267 C C . THR A 1 163 ? 8.016 -2.285 -25.824 1.00 61.75 163 THR A C 1
ATOM 1269 O O . THR A 1 163 ? 8.569 -2.970 -24.961 1.00 61.75 163 THR A O 1
ATOM 1272 N N . SER A 1 164 ? 8.632 -2.047 -26.990 1.00 58.09 164 SER A N 1
ATOM 1273 C CA . SER A 1 164 ? 9.987 -2.545 -27.331 1.00 58.09 164 SER A CA 1
ATOM 1274 C C . SER A 1 164 ? 11.062 -2.170 -26.296 1.00 58.09 164 SER A C 1
ATOM 1276 O O . SER A 1 164 ? 12.105 -2.813 -26.200 1.00 58.09 164 SER A O 1
ATOM 1278 N N . VAL A 1 165 ? 10.756 -1.148 -25.502 1.00 60.91 165 VAL A N 1
ATOM 1279 C CA . VAL A 1 165 ? 11.449 -0.610 -24.333 1.00 60.91 165 VAL A CA 1
ATOM 1280 C C . VAL A 1 165 ? 11.750 -1.666 -23.263 1.00 60.91 165 VAL A C 1
ATOM 1282 O O . VAL A 1 165 ? 12.837 -1.694 -22.690 1.00 60.91 165 VAL A O 1
ATOM 1285 N N . ASN A 1 166 ? 10.827 -2.585 -23.019 1.00 64.19 166 ASN A N 1
ATOM 1286 C CA . ASN A 1 166 ? 10.816 -3.356 -21.784 1.00 64.19 166 ASN A CA 1
ATOM 1287 C C . ASN A 1 166 ? 11.745 -4.576 -21.748 1.00 64.19 166 ASN A C 1
ATOM 1289 O O . ASN A 1 166 ? 12.149 -5.023 -20.673 1.00 64.19 166 ASN A O 1
ATOM 1293 N N . LYS A 1 167 ? 12.178 -5.069 -22.913 1.00 65.69 167 LYS A N 1
ATOM 1294 C CA . LYS A 1 167 ? 13.207 -6.122 -22.986 1.00 65.69 167 LYS A CA 1
ATOM 1295 C C . LYS A 1 167 ? 14.564 -5.630 -22.477 1.00 65.69 167 LYS A C 1
ATOM 1297 O O . LYS A 1 167 ? 15.232 -6.343 -21.734 1.00 65.69 167 LYS A O 1
ATOM 1302 N N . VAL A 1 168 ? 14.931 -4.394 -22.818 1.00 68.00 168 VAL A N 1
ATOM 1303 C CA . VAL A 1 168 ? 16.208 -3.779 -22.413 1.00 68.00 168 VAL A CA 1
ATOM 1304 C C . VAL A 1 168 ? 16.234 -3.509 -20.906 1.00 68.00 168 VAL A C 1
ATOM 1306 O O . VAL A 1 168 ? 17.260 -3.702 -20.255 1.00 68.00 168 VAL A O 1
ATOM 1309 N N . VAL A 1 169 ? 15.088 -3.121 -20.331 1.00 69.94 169 VAL A N 1
ATOM 1310 C CA . VAL A 1 169 ? 14.934 -2.939 -18.878 1.00 69.94 169 VAL A CA 1
ATOM 1311 C C . VAL A 1 169 ? 15.269 -4.231 -18.133 1.00 69.94 169 VAL A C 1
ATOM 1313 O O . VAL A 1 169 ? 16.033 -4.207 -17.169 1.00 69.94 169 VAL A O 1
ATOM 1316 N N . TRP A 1 170 ? 14.750 -5.369 -18.597 1.00 72.25 170 TRP A N 1
ATOM 1317 C CA . TRP A 1 170 ? 15.014 -6.659 -17.966 1.00 72.25 170 TRP A CA 1
ATOM 1318 C C . TRP A 1 170 ? 16.495 -7.054 -18.017 1.00 72.25 170 TRP A C 1
ATOM 1320 O O . TRP A 1 170 ? 17.052 -7.449 -16.994 1.00 72.25 170 TRP A O 1
ATOM 1330 N N . GLU A 1 171 ? 17.159 -6.888 -19.162 1.00 74.62 171 GLU A N 1
ATOM 1331 C CA . GLU A 1 171 ? 18.598 -7.164 -19.293 1.00 74.62 171 GLU A CA 1
ATOM 1332 C C . GLU A 1 171 ? 19.440 -6.295 -18.347 1.00 74.62 171 GLU A C 1
ATOM 1334 O O . GLU A 1 171 ? 20.391 -6.777 -17.726 1.00 74.62 171 GLU A O 1
ATOM 1339 N N . GLN A 1 172 ? 19.078 -5.018 -18.185 1.00 75.81 172 GLN A N 1
ATOM 1340 C CA . GLN A 1 172 ? 19.741 -4.135 -17.227 1.00 75.81 172 GLN A CA 1
ATOM 1341 C C . GLN A 1 172 ? 19.522 -4.600 -15.784 1.00 75.81 172 GLN A C 1
ATOM 1343 O O . GLN A 1 172 ? 20.479 -4.679 -15.015 1.00 75.81 172 GLN A O 1
ATOM 1348 N N . LEU A 1 173 ? 18.286 -4.941 -15.417 1.00 77.19 173 LEU A N 1
ATOM 1349 C CA . LEU A 1 173 ? 17.959 -5.388 -14.064 1.00 77.19 173 LEU A CA 1
ATOM 1350 C C . LEU A 1 173 ? 18.640 -6.714 -13.712 1.00 77.19 173 LEU A C 1
ATOM 1352 O O . LEU A 1 173 ? 19.096 -6.867 -12.585 1.00 77.19 173 LEU A O 1
ATOM 1356 N N . GLN A 1 174 ? 18.782 -7.643 -14.660 1.00 78.31 174 GLN A N 1
ATOM 1357 C CA . GLN A 1 174 ? 19.521 -8.891 -14.436 1.00 78.31 174 GLN A CA 1
ATOM 1358 C C . GLN A 1 174 ? 21.002 -8.659 -14.111 1.00 78.31 174 GLN A C 1
ATOM 1360 O O . GLN A 1 174 ? 21.575 -9.414 -13.327 1.00 78.31 174 GLN A O 1
ATOM 1365 N N . ARG A 1 175 ? 21.625 -7.629 -14.703 1.00 77.00 175 ARG A N 1
ATOM 1366 C CA . ARG A 1 175 ? 23.008 -7.243 -14.378 1.00 77.00 175 ARG A CA 1
ATOM 1367 C C . ARG A 1 175 ? 23.115 -6.637 -12.983 1.00 77.00 175 ARG A C 1
ATOM 1369 O O . ARG A 1 175 ? 24.055 -6.946 -12.260 1.00 77.00 175 ARG A O 1
ATOM 1376 N N . ASP A 1 176 ? 22.155 -5.793 -12.622 1.00 78.25 176 ASP A N 1
ATOM 1377 C CA . ASP A 1 176 ? 22.153 -5.063 -11.352 1.00 78.25 176 ASP A CA 1
ATOM 1378 C C . ASP A 1 176 ? 21.718 -5.938 -10.159 1.00 78.25 176 ASP A C 1
ATOM 1380 O O . ASP A 1 176 ? 22.123 -5.678 -9.027 1.00 78.25 176 ASP A O 1
ATOM 1384 N N . PHE A 1 177 ? 20.915 -6.976 -10.412 1.00 75.19 177 PHE A N 1
ATOM 1385 C CA . PHE A 1 177 ? 20.395 -7.927 -9.427 1.00 75.19 177 PHE A CA 1
ATOM 1386 C C . PHE A 1 177 ? 20.663 -9.375 -9.886 1.00 75.19 177 PHE A C 1
ATOM 1388 O O . PHE A 1 177 ? 19.734 -10.083 -10.294 1.00 75.19 177 PHE A O 1
ATOM 1395 N N . PRO A 1 178 ? 21.930 -9.831 -9.868 1.00 64.31 178 PRO A N 1
ATOM 1396 C CA . PRO A 1 178 ? 22.278 -11.183 -10.286 1.00 64.31 178 PRO A CA 1
ATOM 1397 C C . PRO A 1 178 ? 21.610 -12.220 -9.374 1.00 64.31 178 PRO A C 1
ATOM 1399 O O . PRO A 1 178 ? 21.501 -12.027 -8.164 1.00 64.31 178 PRO A O 1
ATOM 1402 N N . ARG A 1 179 ? 21.154 -13.334 -9.963 1.00 59.47 179 ARG A N 1
ATOM 1403 C CA . ARG A 1 179 ? 20.540 -14.444 -9.217 1.00 59.47 179 ARG A CA 1
ATOM 1404 C C . ARG A 1 179 ? 21.525 -14.959 -8.156 1.00 59.47 179 ARG A C 1
ATOM 1406 O O . ARG A 1 179 ? 22.650 -15.312 -8.508 1.00 59.47 179 ARG A O 1
ATOM 1413 N N . HIS A 1 180 ? 21.087 -15.009 -6.899 1.00 49.03 180 HIS A N 1
ATOM 1414 C CA . HIS A 1 180 ? 21.716 -15.807 -5.844 1.00 49.03 180 HIS A CA 1
ATOM 1415 C C . HIS A 1 180 ? 21.073 -17.191 -5.793 1.00 49.03 180 HIS A C 1
ATOM 1417 O O . HIS A 1 180 ? 19.831 -17.260 -5.954 1.00 49.03 180 HIS A O 1
#

pLDDT: mean 84.02, std 11.83, range [46.25, 95.75]

InterPro domains:
  IPR007021 Domain of unknown function DUF659 [PF04937] (65-178)

Organism: NCBI:txid53985

Foldseek 3Di:
DDDDDDDDDDDDPPPDDPPPPDDDLVVVQLVVLLVCVVVVNDVVNLQDPVNQVVVCVVPVPHDHDDPVCSVPVSVVVSLVVLLVVVLVVQVPFEKEKEKEWDADPVRWIKIWIWIDTPPDIGTQDMDTPGPDDPALVNVLVVVVVSCVVSVSHHYDYYHYPPDPSVVVSRVVVCVVDPDD

Secondary structure (DSSP, 8-state):
---PPPPPP-PPP---PPPP-PPPHHHHHHHHHHHHHHHT--HHHHT-HHHHHHHHTT-TT--PPPHHHHHTHHHHHHHHHHHHHHHHHHTT-EEEEEEEEEE-TTS-EEEEEEEEETTEEEEEEEEE-TT----HHHHHHHHHHHHHHTTTSEEEEEE--S-THHHHHHHHHHHHS---

Radius of gyration: 27.27 Å; chains: 1; bounding box: 53×42×102 Å

Sequence (180 aa):
MTQRCPKRAKTVKISTLFPPALKGLADFHQALMDWAFQKGISFNALQDPAFLFAVQQLHPEATTPTDKAMRNVLLDEAYEMSVVRIKQAANGKLVTFSTDAWTDVNGMSVINNVAICGAKTYYLESKYTGSISHDIAFIAADLKRVMLKYHFLHACAVVTDNTSVNKVVWEQLQRDFPRH